Protein AF-A0A7W9SQ72-F1 (afdb_monomer)

Foldseek 3Di:
DDDPDDPVVVVLVVVVQVLVVPDDFFDFLLVNCVFWDAADDDDAQQKGKIAGPSGRQWIKIWGWDADDDDPDGRDHDRRTTTHDIDRIDGDDGDDD

Solvent-accessible surface area (backbone atoms only — not comparable to full-atom values): 5668 Å² total; per-residue (Å²): 132,84,73,100,61,64,62,67,59,51,51,55,52,50,55,53,53,52,56,57,67,70,60,52,72,69,41,31,45,51,66,50,53,74,60,30,42,79,64,82,80,78,71,47,54,46,36,39,54,33,19,31,71,90,43,56,37,40,28,36,45,35,32,33,48,74,56,79,80,84,87,54,91,68,60,64,46,56,71,16,23,30,69,45,72,51,75,78,44,82,48,82,64,83,80,129

pLDDT: mean 90.62, std 9.41, range [53.81, 98.25]

Sequence (96 aa):
MKPSYDTELTKKVAQVLQEVQKLKVGMTRAELLNTFTTEGGLSSRTWRRYVSQRCPYIKIDVEFAPVGPRVGVGDESPCDKITKLSPPFLEWSIKN

Structure (mmCIF, N/CA/C/O backbone):
data_AF-A0A7W9SQ72-F1
#
_entry.id   AF-A0A7W9SQ72-F1
#
loop_
_atom_site.group_PDB
_atom_site.id
_atom_site.type_symbol
_atom_site.label_atom_id
_atom_site.label_alt_id
_atom_site.label_comp_id
_atom_site.label_asym_id
_atom_site.label_entity_id
_atom_site.label_seq_id
_atom_site.pdbx_PDB_ins_code
_atom_site.Cartn_x
_atom_site.Cartn_y
_atom_site.Cartn_z
_atom_site.occupancy
_atom_site.B_iso_or_equiv
_atom_site.auth_seq_id
_atom_site.auth_comp_id
_atom_site.auth_asym_id
_atom_site.auth_atom_id
_atom_site.pdbx_PDB_model_num
ATOM 1 N N . MET A 1 1 ? -23.723 -1.143 26.840 1.00 73.69 1 MET A N 1
ATOM 2 C CA . MET A 1 1 ? -22.685 -0.119 27.088 1.00 73.69 1 MET A CA 1
ATOM 3 C C . MET A 1 1 ? -22.341 0.512 25.746 1.00 73.69 1 MET A C 1
ATOM 5 O O . MET A 1 1 ? -22.043 -0.238 24.826 1.00 73.69 1 MET A O 1
ATOM 9 N N . LYS A 1 2 ? -22.494 1.833 25.578 1.00 73.94 2 LYS A N 1
ATOM 10 C CA . LYS A 1 2 ? -22.080 2.492 24.328 1.00 73.94 2 LYS A CA 1
ATOM 11 C C . LYS A 1 2 ? -20.546 2.580 24.308 1.00 73.94 2 LYS A C 1
ATOM 13 O O . LYS A 1 2 ? -19.977 2.905 25.350 1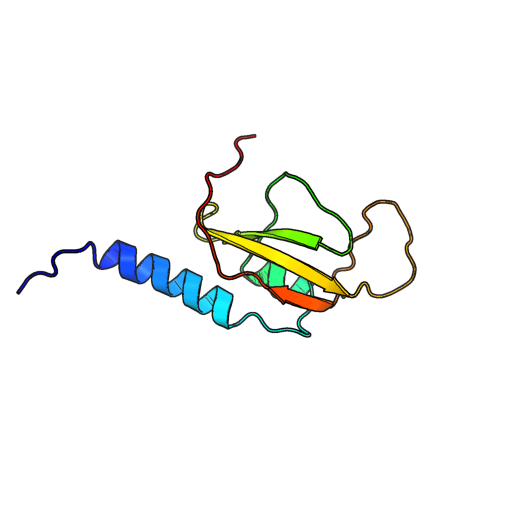.00 73.94 2 LYS A O 1
ATOM 18 N N . PRO A 1 3 ? -19.884 2.257 23.187 1.00 79.44 3 PRO A N 1
ATOM 19 C CA . PRO A 1 3 ? -18.438 2.411 23.074 1.00 79.44 3 PRO A CA 1
ATOM 20 C C . PRO A 1 3 ? -18.031 3.881 23.250 1.00 79.44 3 PRO A C 1
ATOM 22 O O . PRO A 1 3 ? -18.778 4.784 22.880 1.00 79.44 3 PRO A O 1
ATOM 25 N N . SER A 1 4 ? -16.851 4.114 23.831 1.00 93.25 4 SER A N 1
ATOM 26 C CA . SER A 1 4 ? -16.279 5.451 24.074 1.00 93.25 4 SER A CA 1
ATOM 27 C C . SER A 1 4 ? -15.684 6.106 22.822 1.00 93.25 4 SER A C 1
ATOM 29 O O . SER A 1 4 ? -15.152 7.211 22.896 1.00 93.25 4 SER A O 1
ATOM 31 N N . TYR A 1 5 ? -15.753 5.422 21.683 1.00 92.50 5 TYR A N 1
ATOM 32 C CA . TYR A 1 5 ? -15.199 5.840 20.404 1.00 92.50 5 TYR A CA 1
ATOM 33 C C . TYR A 1 5 ? -16.260 5.759 19.306 1.00 92.50 5 TYR A C 1
ATOM 35 O O . TYR A 1 5 ? -17.271 5.065 19.436 1.00 92.50 5 TYR A O 1
ATOM 43 N N . ASP A 1 6 ? -16.002 6.459 18.205 1.00 95.88 6 ASP A N 1
ATOM 44 C CA . ASP A 1 6 ? -16.851 6.438 17.017 1.00 95.88 6 ASP A CA 1
ATOM 45 C C . ASP A 1 6 ? -16.692 5.107 16.267 1.00 95.88 6 ASP A C 1
ATOM 47 O O . ASP A 1 6 ? -15.713 4.877 15.553 1.00 95.88 6 ASP A O 1
ATOM 51 N N . THR A 1 7 ? -17.673 4.219 16.422 1.00 95.62 7 THR A N 1
ATOM 52 C CA . THR A 1 7 ? -17.675 2.894 15.793 1.00 95.62 7 THR A CA 1
ATOM 53 C C . THR A 1 7 ? -17.756 2.943 14.276 1.00 95.62 7 THR A C 1
ATOM 55 O O . THR A 1 7 ? -17.181 2.077 13.614 1.00 95.62 7 THR A O 1
ATOM 58 N N . GLU A 1 8 ? -18.452 3.929 13.709 1.00 95.00 8 GLU A N 1
ATOM 59 C CA . GLU A 1 8 ? -18.603 4.043 12.258 1.00 95.00 8 GLU A CA 1
ATOM 60 C C . GLU A 1 8 ? -17.302 4.521 11.622 1.00 95.00 8 GLU A C 1
ATOM 62 O O . GLU A 1 8 ? -16.864 3.964 10.610 1.00 95.00 8 GLU A O 1
ATOM 67 N N . LEU A 1 9 ? -16.626 5.488 12.249 1.00 94.25 9 LEU A N 1
ATOM 68 C CA . LEU A 1 9 ? -15.287 5.892 11.838 1.00 94.25 9 LEU A CA 1
ATOM 69 C C . LEU A 1 9 ? -14.301 4.726 11.959 1.00 94.25 9 LEU A C 1
ATOM 71 O O . LEU A 1 9 ? -13.587 4.436 10.998 1.00 94.25 9 LEU A O 1
ATOM 75 N N . THR A 1 10 ? -14.290 4.010 13.090 1.00 95.62 10 THR A N 1
ATOM 76 C CA . THR A 1 10 ? -13.414 2.841 13.279 1.00 95.62 10 THR A CA 1
ATOM 77 C C . THR A 1 10 ? -13.643 1.786 12.198 1.00 95.62 10 THR A C 1
ATOM 79 O O . THR A 1 10 ? -12.681 1.278 11.624 1.00 95.62 10 THR A O 1
ATOM 82 N N . LYS A 1 11 ? -14.903 1.493 11.857 1.00 95.50 11 LYS A N 1
ATOM 83 C CA . LYS A 1 11 ? -15.251 0.542 10.795 1.00 95.50 11 LYS A CA 1
ATOM 84 C C . LYS A 1 11 ? -14.748 0.999 9.424 1.00 95.50 11 LYS A C 1
ATOM 86 O O . LYS A 1 11 ? -14.200 0.186 8.680 1.00 95.50 11 LYS A O 1
ATOM 91 N N . LYS A 1 12 ? -14.891 2.286 9.091 1.00 94.69 12 LYS A N 1
ATOM 92 C CA . LYS A 1 12 ? -14.392 2.856 7.827 1.00 94.69 12 LYS A CA 1
ATOM 93 C C . LYS A 1 12 ? -12.866 2.811 7.740 1.00 94.69 12 LYS A C 1
ATOM 95 O O . LYS A 1 12 ? -12.332 2.408 6.711 1.00 94.69 12 LYS A O 1
ATOM 100 N N . VAL A 1 13 ? -12.164 3.157 8.820 1.00 95.06 13 VAL A N 1
ATOM 101 C CA . VAL A 1 13 ? -10.695 3.066 8.878 1.00 95.06 13 VAL A CA 1
ATOM 102 C C . VAL A 1 13 ? -10.243 1.610 8.745 1.00 95.06 13 VAL A C 1
ATOM 104 O O . VAL A 1 13 ? -9.340 1.323 7.963 1.00 95.06 13 VAL A O 1
ATOM 107 N N . ALA A 1 14 ? -10.909 0.672 9.425 1.00 95.69 14 ALA A N 1
ATOM 108 C CA . ALA A 1 14 ? -10.586 -0.752 9.340 1.00 95.69 14 ALA A CA 1
ATOM 109 C C . ALA A 1 14 ? -10.690 -1.304 7.908 1.00 95.69 14 ALA A C 1
ATOM 111 O O . ALA A 1 14 ? -9.844 -2.100 7.507 1.00 95.69 14 ALA A O 1
ATOM 112 N N . GLN A 1 15 ? -11.670 -0.857 7.115 1.00 94.25 15 GLN A N 1
ATOM 113 C CA . GLN A 1 15 ? -11.786 -1.249 5.705 1.00 94.25 15 GLN A CA 1
ATOM 114 C C . GLN A 1 15 ? -10.561 -0.824 4.884 1.00 94.25 15 GLN A C 1
ATOM 116 O O . GLN A 1 15 ? -10.047 -1.622 4.104 1.00 94.25 15 GLN A O 1
ATOM 121 N N . VAL A 1 16 ? -10.048 0.391 5.101 1.00 93.94 16 VAL A N 1
ATOM 122 C CA . VAL A 1 16 ? -8.835 0.862 4.414 1.00 93.94 16 VAL A CA 1
ATOM 123 C C . VAL A 1 16 ? -7.604 0.082 4.882 1.00 93.94 16 VAL A C 1
ATOM 125 O O . VAL A 1 16 ? -6.790 -0.338 4.063 1.00 93.94 16 VAL A O 1
ATOM 128 N N . LEU A 1 17 ? -7.482 -0.196 6.185 1.00 94.62 17 LEU A N 1
ATOM 129 C CA . LEU A 1 17 ? -6.381 -1.014 6.710 1.00 94.62 17 LEU A CA 1
ATOM 130 C C . LEU A 1 17 ? -6.390 -2.435 6.123 1.00 94.62 17 LEU A C 1
ATOM 132 O O . LEU A 1 17 ? -5.332 -2.980 5.810 1.00 94.62 17 LEU A O 1
ATOM 136 N N . GLN A 1 18 ? -7.569 -3.025 5.921 1.00 95.31 18 GLN A N 1
ATOM 137 C CA . GLN A 1 18 ? -7.713 -4.322 5.255 1.00 95.31 18 GLN A CA 1
ATOM 138 C C . GLN A 1 18 ? -7.301 -4.269 3.777 1.00 95.31 18 GLN A C 1
ATOM 140 O O . GLN A 1 18 ? -6.725 -5.233 3.278 1.00 95.31 18 GLN A O 1
ATOM 145 N N . GLU A 1 19 ? -7.564 -3.169 3.067 1.00 93.88 19 GLU A N 1
ATOM 146 C CA . GLU A 1 19 ? -7.091 -2.971 1.689 1.00 93.88 19 GLU A CA 1
ATOM 147 C C . GLU A 1 19 ? -5.560 -2.892 1.626 1.00 93.88 19 GLU A C 1
ATOM 149 O O . GLU A 1 19 ? -4.961 -3.561 0.786 1.00 93.88 19 GLU A O 1
ATOM 154 N N . VAL A 1 20 ? -4.918 -2.186 2.565 1.00 92.88 20 VAL A N 1
ATOM 155 C CA . VAL A 1 20 ? -3.448 -2.155 2.684 1.00 92.88 20 VAL A CA 1
ATOM 156 C C . VAL A 1 20 ? -2.889 -3.556 2.949 1.00 92.88 20 VAL A C 1
ATOM 158 O O . VAL A 1 20 ? -1.914 -3.957 2.324 1.00 92.88 20 VAL A O 1
ATOM 161 N N . GLN A 1 21 ? -3.519 -4.342 3.831 1.00 92.94 21 GLN A N 1
ATOM 162 C CA . GLN A 1 21 ? -3.062 -5.701 4.155 1.00 92.94 21 GLN A CA 1
ATOM 163 C C . GLN A 1 21 ? -3.120 -6.673 2.970 1.00 92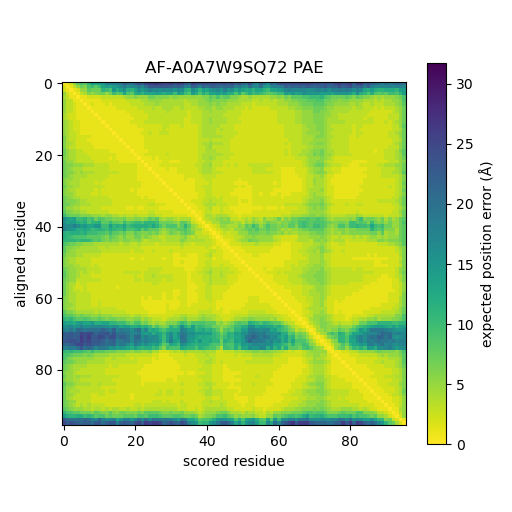.94 21 GLN A C 1
ATOM 165 O O . GLN A 1 21 ? -2.374 -7.659 2.965 1.00 92.94 21 GLN A O 1
ATOM 170 N N . LYS A 1 22 ? -3.994 -6.430 1.985 1.00 95.75 22 LYS A N 1
ATOM 171 C CA . LYS A 1 22 ? -4.078 -7.236 0.757 1.00 95.75 22 LYS A CA 1
ATOM 172 C C . LYS A 1 22 ? -2.912 -6.970 -0.191 1.00 95.75 22 LYS A C 1
ATOM 174 O O . LYS A 1 22 ? -2.587 -7.857 -0.974 1.00 95.75 22 LYS A O 1
ATOM 179 N N . LEU A 1 23 ? -2.273 -5.803 -0.101 1.00 96.31 23 LEU A N 1
ATOM 180 C CA . LEU A 1 23 ? -1.066 -5.502 -0.863 1.00 96.31 23 LEU A CA 1
ATOM 181 C C . LEU A 1 23 ? 0.099 -6.349 -0.349 1.00 96.31 23 LEU A C 1
ATOM 183 O O . LEU A 1 23 ? 0.297 -6.492 0.861 1.00 96.31 23 LEU A O 1
ATOM 187 N N . LYS A 1 24 ? 0.877 -6.917 -1.272 1.00 96.44 24 LYS A N 1
ATOM 188 C CA . LYS A 1 24 ? 2.022 -7.781 -0.968 1.00 96.44 24 LYS A CA 1
ATOM 189 C C . LYS A 1 24 ? 3.215 -7.432 -1.847 1.00 96.44 24 LYS A C 1
ATOM 191 O O . LYS A 1 24 ? 3.062 -7.003 -2.989 1.00 96.44 24 LYS A O 1
ATOM 196 N N . VAL A 1 25 ? 4.408 -7.684 -1.316 1.00 97.50 25 VAL A N 1
ATOM 197 C CA . VAL A 1 25 ? 5.643 -7.708 -2.110 1.00 97.50 25 VAL A CA 1
ATOM 198 C C . VAL A 1 25 ? 5.459 -8.674 -3.287 1.00 97.50 25 VAL A C 1
ATOM 200 O O . VAL A 1 25 ? 4.910 -9.761 -3.118 1.00 97.50 25 VAL A O 1
ATOM 203 N N . GLY A 1 26 ? 5.885 -8.260 -4.481 1.00 97.62 26 GLY A N 1
ATOM 204 C CA . GLY A 1 26 ? 5.730 -9.014 -5.730 1.00 97.62 26 GLY A CA 1
ATOM 205 C C . GLY A 1 26 ? 4.463 -8.701 -6.540 1.00 97.62 26 GLY A C 1
ATOM 206 O O . GLY A 1 26 ? 4.410 -9.045 -7.728 1.00 97.62 26 GLY A O 1
ATOM 207 N N . MET A 1 27 ? 3.479 -8.006 -5.958 1.00 98.19 27 MET A N 1
ATOM 208 C CA . MET A 1 27 ? 2.381 -7.413 -6.732 1.00 98.19 27 MET A CA 1
ATOM 209 C C . MET A 1 27 ? 2.900 -6.309 -7.657 1.00 98.19 27 MET A C 1
ATOM 211 O O . MET A 1 27 ? 3.963 -5.727 -7.438 1.00 98.19 27 MET A O 1
ATOM 215 N N . THR A 1 28 ? 2.155 -6.047 -8.719 1.00 97.31 28 THR A N 1
ATOM 216 C CA . THR A 1 28 ? 2.437 -5.021 -9.720 1.00 97.31 28 THR A CA 1
ATOM 217 C C . THR A 1 28 ? 1.903 -3.654 -9.301 1.00 97.31 28 THR A C 1
ATOM 219 O O . THR A 1 28 ? 0.961 -3.541 -8.511 1.00 97.31 28 THR A O 1
ATOM 222 N N . ARG A 1 29 ? 2.460 -2.594 -9.891 1.00 96.12 29 ARG A N 1
ATOM 223 C CA . ARG A 1 29 ? 1.910 -1.238 -9.783 1.00 96.12 29 ARG A CA 1
ATOM 224 C C . ARG A 1 29 ? 0.456 -1.174 -10.264 1.00 96.12 29 ARG A C 1
ATOM 226 O O . ARG A 1 29 ? -0.358 -0.515 -9.625 1.00 96.12 29 ARG A O 1
ATOM 233 N N . ALA A 1 30 ? 0.114 -1.888 -11.336 1.00 96.38 30 ALA A N 1
ATOM 234 C CA . ALA A 1 30 ? -1.261 -1.978 -11.827 1.00 96.38 30 ALA A CA 1
ATOM 235 C C . ALA A 1 30 ? -2.221 -2.572 -10.781 1.00 96.38 30 ALA A C 1
ATOM 237 O O . ALA A 1 30 ? -3.296 -2.026 -10.555 1.00 96.38 30 ALA A O 1
ATOM 238 N N . GLU A 1 31 ? -1.823 -3.650 -10.098 1.00 97.56 31 GLU A N 1
ATOM 239 C CA . GLU A 1 31 ? -2.641 -4.264 -9.042 1.00 97.56 31 GLU A CA 1
ATOM 240 C C . GLU A 1 31 ? -2.841 -3.330 -7.841 1.00 97.56 31 GLU A C 1
ATOM 242 O O . GLU A 1 31 ? -3.935 -3.286 -7.279 1.00 97.56 31 GLU A O 1
ATOM 247 N N . LEU A 1 32 ? -1.817 -2.552 -7.473 1.00 96.81 32 LEU A N 1
ATOM 248 C CA . LEU A 1 32 ? -1.901 -1.543 -6.412 1.00 96.81 32 LEU A CA 1
ATOM 249 C C . LEU A 1 32 ? -2.921 -0.438 -6.740 1.00 96.81 32 LEU A C 1
ATOM 251 O O . LEU A 1 32 ? -3.693 -0.022 -5.873 1.00 96.81 32 LEU A O 1
ATOM 255 N N . LEU A 1 33 ? -2.962 0.005 -7.998 1.00 95.69 33 LEU A N 1
ATOM 256 C CA . LEU A 1 33 ? -3.863 1.062 -8.469 1.00 95.69 33 LEU A CA 1
ATOM 257 C C . LEU A 1 33 ? -5.356 0.675 -8.450 1.00 95.69 33 LEU A C 1
ATOM 259 O O . LEU A 1 33 ? -6.212 1.532 -8.654 1.00 95.69 33 LEU A O 1
ATOM 263 N N . ASN A 1 34 ? -5.696 -0.583 -8.153 1.00 95.62 34 ASN A N 1
ATOM 264 C CA . ASN A 1 34 ? -7.089 -1.006 -7.981 1.00 95.62 34 ASN A CA 1
ATOM 265 C C . ASN A 1 34 ? -7.740 -0.448 -6.705 1.00 95.62 34 ASN A C 1
ATOM 267 O O . ASN A 1 34 ? -8.959 -0.307 -6.659 1.00 95.62 34 ASN A O 1
ATOM 271 N N . THR A 1 35 ? -6.958 -0.167 -5.658 1.00 94.94 35 THR A N 1
ATOM 272 C CA . THR A 1 35 ? -7.463 0.356 -4.369 1.00 94.94 35 THR A CA 1
ATOM 273 C C . THR A 1 35 ? -6.789 1.659 -3.942 1.00 94.94 35 THR A C 1
ATOM 275 O O . TH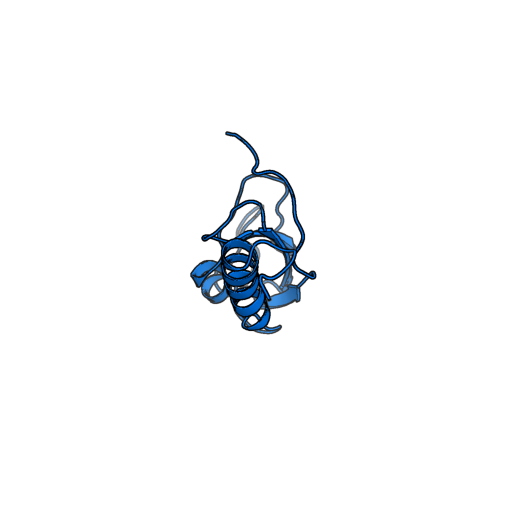R A 1 35 ? -7.308 2.386 -3.088 1.00 94.94 35 THR A O 1
ATOM 278 N N . PHE A 1 36 ? -5.658 1.991 -4.564 1.00 95.75 36 PHE A N 1
ATOM 279 C CA . PHE A 1 36 ? -4.905 3.217 -4.334 1.00 95.75 36 PHE A CA 1
ATOM 280 C C . PHE A 1 36 ? -4.867 4.088 -5.588 1.00 95.75 36 PHE A C 1
ATOM 282 O O . PHE A 1 36 ? -5.142 3.641 -6.697 1.00 95.75 36 PHE A O 1
ATOM 289 N N . THR A 1 37 ? -4.543 5.361 -5.408 1.00 94.81 37 THR A N 1
ATOM 290 C CA . THR A 1 37 ? -4.303 6.307 -6.498 1.00 94.81 37 THR A CA 1
ATOM 291 C C . THR A 1 37 ? -3.135 7.222 -6.148 1.00 94.81 37 THR A C 1
ATOM 293 O O . THR A 1 37 ? -2.591 7.172 -5.043 1.00 94.81 37 THR A O 1
ATOM 296 N N . THR A 1 38 ? -2.697 8.028 -7.102 1.00 92.56 38 THR A N 1
ATOM 297 C CA . THR A 1 38 ? -1.593 8.970 -6.924 1.00 92.56 38 THR A CA 1
ATOM 298 C C . THR A 1 38 ? -2.122 10.344 -6.544 1.00 92.56 38 THR A C 1
ATOM 300 O O . THR A 1 38 ? -3.135 10.783 -7.082 1.00 92.56 38 THR A O 1
ATOM 303 N N . GLU A 1 39 ? -1.391 11.063 -5.702 1.00 86.75 39 GLU A N 1
ATOM 304 C CA . GLU A 1 39 ? -1.691 12.450 -5.351 1.00 86.75 39 GLU A CA 1
ATOM 305 C C . GLU A 1 39 ? -0.397 13.261 -5.384 1.00 86.75 39 GLU A C 1
ATOM 307 O O . GLU A 1 39 ? 0.410 13.127 -4.468 1.00 86.75 39 GLU A O 1
ATOM 312 N N . GLY A 1 40 ? -0.217 14.083 -6.429 1.00 77.06 40 GLY A N 1
ATOM 313 C CA . GLY A 1 40 ? 0.880 15.054 -6.554 1.00 77.06 40 GLY A CA 1
ATOM 314 C C . GLY A 1 40 ? 2.245 14.568 -6.042 1.00 77.06 40 GLY A C 1
ATOM 315 O O . GLY A 1 40 ? 2.563 13.382 -6.081 1.00 77.06 40 GLY A O 1
ATOM 316 N N . GLY A 1 41 ? 3.061 15.499 -5.548 1.00 77.25 41 GLY A N 1
ATOM 317 C CA . GLY A 1 41 ? 4.229 15.177 -4.727 1.00 77.25 41 GLY A CA 1
ATOM 318 C C . GLY A 1 41 ? 5.430 14.555 -5.449 1.00 77.25 41 GLY A C 1
ATOM 319 O O . GLY A 1 41 ? 5.490 14.426 -6.673 1.00 77.25 41 GLY A O 1
ATOM 320 N N . LEU A 1 42 ? 6.440 14.213 -4.646 1.00 74.44 42 LEU A N 1
ATOM 321 C CA . LEU A 1 42 ? 7.675 13.611 -5.130 1.00 74.44 42 LEU A CA 1
ATOM 322 C C . LEU A 1 42 ? 7.392 12.180 -5.603 1.00 74.44 42 LEU A C 1
ATOM 324 O O . LEU A 1 42 ? 6.778 11.386 -4.894 1.00 74.44 42 LEU A O 1
ATOM 328 N N . SER A 1 43 ? 7.851 11.842 -6.802 1.00 84.38 43 SER A N 1
ATOM 329 C CA . SER A 1 43 ? 7.789 10.481 -7.327 1.00 84.38 43 SER A CA 1
ATOM 330 C C . SER A 1 43 ? 9.057 10.158 -8.102 1.00 84.38 43 SER A C 1
ATOM 332 O O . SER A 1 43 ? 9.732 11.032 -8.650 1.00 84.38 43 SER A O 1
ATOM 334 N N . SER A 1 44 ? 9.404 8.880 -8.108 1.00 87.12 44 SER A N 1
ATOM 335 C CA . SER A 1 44 ? 10.500 8.320 -8.880 1.00 87.12 44 SER A CA 1
ATOM 336 C C . SER A 1 44 ? 10.086 6.942 -9.384 1.00 87.12 44 SER A C 1
ATOM 338 O O . SER A 1 44 ? 9.186 6.308 -8.837 1.00 87.12 44 SER A O 1
ATOM 340 N N . ARG A 1 45 ? 10.794 6.420 -10.387 1.00 84.81 45 ARG A N 1
ATOM 341 C CA . ARG A 1 45 ? 10.501 5.085 -10.926 1.00 84.81 45 ARG A CA 1
ATOM 342 C C . ARG A 1 45 ? 10.513 3.994 -9.844 1.00 84.81 45 ARG A C 1
ATOM 344 O O . ARG A 1 45 ? 9.706 3.074 -9.887 1.00 84.81 45 ARG A O 1
ATOM 351 N N . THR A 1 46 ? 11.408 4.113 -8.865 1.00 92.69 46 THR A N 1
ATOM 352 C CA . THR A 1 46 ? 11.617 3.117 -7.803 1.00 92.69 46 THR A CA 1
ATOM 353 C C . THR A 1 46 ? 10.864 3.419 -6.517 1.00 92.69 46 THR A C 1
ATOM 355 O O . THR A 1 46 ? 10.865 2.580 -5.625 1.00 92.69 46 THR A O 1
ATOM 358 N N . TRP A 1 47 ? 10.252 4.593 -6.374 1.00 94.44 47 TRP A N 1
ATOM 359 C CA . TRP A 1 47 ? 9.542 4.969 -5.155 1.00 94.44 47 TRP A CA 1
ATOM 360 C C . TRP A 1 47 ? 8.434 5.971 -5.440 1.00 94.44 47 TRP A C 1
ATOM 362 O O . TRP A 1 47 ? 8.667 6.968 -6.130 1.00 94.44 47 TRP A O 1
ATOM 372 N N . ARG A 1 48 ? 7.259 5.746 -4.850 1.00 93.38 48 ARG A N 1
ATOM 373 C CA . ARG A 1 48 ? 6.141 6.684 -4.925 1.00 93.38 48 ARG A CA 1
ATOM 374 C C . ARG A 1 48 ? 5.227 6.593 -3.707 1.00 93.38 48 ARG A C 1
ATOM 376 O O . ARG A 1 48 ? 4.999 5.510 -3.167 1.00 93.38 48 ARG A O 1
ATOM 383 N N . ARG A 1 49 ? 4.656 7.740 -3.342 1.00 95.00 49 ARG A N 1
ATOM 384 C CA . ARG A 1 49 ? 3.553 7.848 -2.388 1.00 95.00 49 ARG A CA 1
ATOM 385 C C . ARG A 1 49 ? 2.207 7.659 -3.077 1.00 95.00 49 ARG A C 1
ATOM 387 O O . ARG A 1 49 ? 1.930 8.285 -4.101 1.00 95.00 49 ARG A O 1
ATOM 394 N N . TYR A 1 50 ? 1.366 6.830 -2.477 1.00 95.25 50 TYR A N 1
ATOM 395 C CA . TYR A 1 50 ? -0.001 6.583 -2.915 1.00 95.25 50 TYR A CA 1
ATOM 396 C C . TYR A 1 50 ? -0.993 6.912 -1.812 1.00 95.25 50 TYR A C 1
ATOM 398 O O . TYR A 1 50 ? -0.677 6.830 -0.626 1.00 95.25 50 TYR A O 1
ATOM 406 N N . VAL A 1 51 ? -2.214 7.235 -2.219 1.00 95.44 51 VAL A N 1
ATOM 407 C CA . VAL A 1 51 ? -3.326 7.557 -1.326 1.00 95.44 51 VAL A CA 1
ATOM 408 C C . VAL A 1 51 ? -4.464 6.566 -1.531 1.00 95.44 51 VAL A C 1
ATOM 410 O O . VAL A 1 51 ? -4.691 6.092 -2.647 1.00 95.44 51 VAL A O 1
ATOM 413 N N . SER A 1 52 ? -5.175 6.216 -0.461 1.00 95.38 52 SER A N 1
ATOM 414 C CA . SER A 1 52 ? -6.359 5.361 -0.569 1.00 95.38 52 SER A CA 1
ATOM 415 C C . SER A 1 52 ? -7.455 6.075 -1.360 1.00 95.38 52 SER A C 1
ATOM 417 O O . SER A 1 52 ? -7.774 7.233 -1.085 1.00 95.38 52 SER A O 1
ATOM 419 N N . GLN A 1 53 ? -8.102 5.363 -2.286 1.00 94.31 53 GLN A N 1
ATOM 420 C CA . GLN A 1 53 ? -9.238 5.905 -3.041 1.00 94.31 53 GLN A CA 1
ATOM 421 C C . GLN A 1 53 ? -10.447 6.237 -2.146 1.00 94.31 53 GLN A C 1
ATOM 423 O O . GLN A 1 53 ? -11.260 7.087 -2.497 1.00 94.31 53 GLN A O 1
ATOM 428 N N . ARG A 1 54 ? -10.575 5.592 -0.975 1.00 92.81 54 ARG A N 1
ATOM 429 C CA . ARG A 1 54 ? -11.671 5.851 -0.023 1.00 92.81 54 ARG A CA 1
ATOM 430 C C . ARG A 1 54 ? -11.434 7.077 0.851 1.00 92.81 54 ARG A C 1
ATOM 432 O O . ARG A 1 54 ? -12.391 7.697 1.305 1.00 92.81 54 ARG A O 1
ATOM 439 N N . CYS A 1 55 ? -10.173 7.367 1.160 1.00 93.00 55 CYS A N 1
ATOM 440 C CA . CYS A 1 55 ? -9.778 8.469 2.026 1.00 93.00 55 CYS A CA 1
ATOM 441 C C . CYS A 1 55 ? -8.358 8.917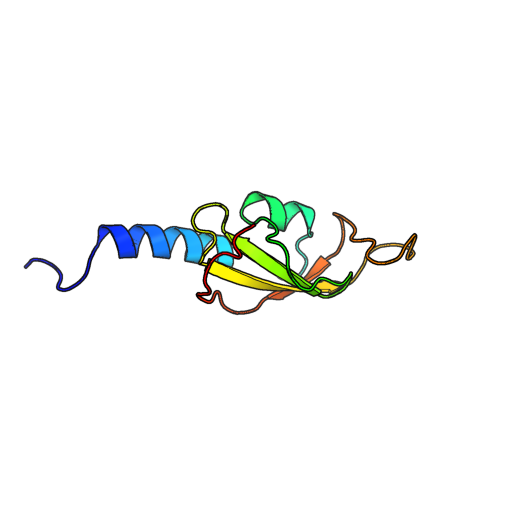 1.655 1.00 93.00 55 CYS A C 1
ATOM 443 O O . CYS A 1 55 ? -7.397 8.285 2.102 1.00 93.00 55 CYS A O 1
ATOM 445 N N . PRO A 1 56 ? -8.208 10.017 0.893 1.00 93.31 56 PRO A N 1
ATOM 446 C CA . PRO A 1 56 ? -6.898 10.517 0.470 1.00 93.31 56 PRO A CA 1
ATOM 447 C C . PRO A 1 56 ? -5.954 10.898 1.619 1.00 93.31 56 PRO A C 1
ATOM 449 O O . PRO A 1 56 ? -4.759 11.075 1.406 1.00 93.31 56 PRO A O 1
ATOM 452 N N . TYR A 1 57 ? -6.469 10.999 2.850 1.00 94.50 57 TYR A N 1
ATOM 453 C CA . TYR A 1 57 ? -5.643 11.238 4.030 1.00 94.50 57 TYR A CA 1
ATOM 454 C C . TYR A 1 57 ? -4.856 10.011 4.488 1.00 94.50 57 TYR A C 1
ATOM 456 O O . TYR A 1 57 ? -3.910 10.152 5.254 1.00 94.50 57 TYR A O 1
ATOM 464 N N . ILE A 1 58 ? -5.250 8.811 4.055 1.00 95.50 58 ILE A N 1
ATOM 465 C CA . ILE A 1 58 ? -4.536 7.572 4.359 1.00 95.50 58 ILE A CA 1
ATOM 466 C C . ILE A 1 58 ? -3.581 7.288 3.211 1.00 95.50 58 ILE A C 1
ATOM 468 O O . ILE A 1 58 ? -4.010 7.032 2.082 1.00 95.50 58 ILE A O 1
ATOM 472 N N . LYS A 1 59 ? -2.288 7.311 3.520 1.00 95.94 59 LYS A N 1
ATOM 473 C CA . LYS A 1 59 ? -1.218 7.191 2.537 1.00 95.94 59 LYS A CA 1
ATOM 474 C C . LYS A 1 59 ? -0.310 6.009 2.839 1.00 95.94 59 LYS A C 1
ATOM 476 O O . LYS A 1 59 ? -0.211 5.556 3.981 1.00 95.94 59 LYS A O 1
ATOM 481 N N . ILE A 1 60 ? 0.339 5.518 1.792 1.00 96.25 60 ILE A N 1
ATOM 482 C CA . ILE A 1 60 ? 1.408 4.523 1.858 1.00 96.25 60 ILE A CA 1
ATOM 483 C C . ILE A 1 60 ? 2.559 4.963 0.960 1.00 96.25 60 ILE A C 1
ATOM 485 O O . ILE A 1 60 ? 2.345 5.500 -0.128 1.00 96.25 60 ILE A O 1
ATOM 489 N N . ASP A 1 61 ? 3.775 4.685 1.405 1.00 96.31 61 ASP A N 1
ATOM 490 C CA . ASP A 1 61 ? 4.979 4.829 0.602 1.00 96.31 61 ASP A CA 1
ATOM 491 C C . ASP A 1 61 ? 5.377 3.453 0.069 1.00 96.31 61 ASP A C 1
ATOM 493 O O . ASP A 1 61 ? 5.421 2.466 0.813 1.00 96.31 61 ASP A O 1
ATOM 497 N N . VAL A 1 62 ? 5.630 3.381 -1.237 1.00 97.19 62 VAL A N 1
ATOM 498 C CA . VAL A 1 62 ? 5.855 2.121 -1.949 1.00 97.19 62 VAL A CA 1
ATOM 499 C C . VAL A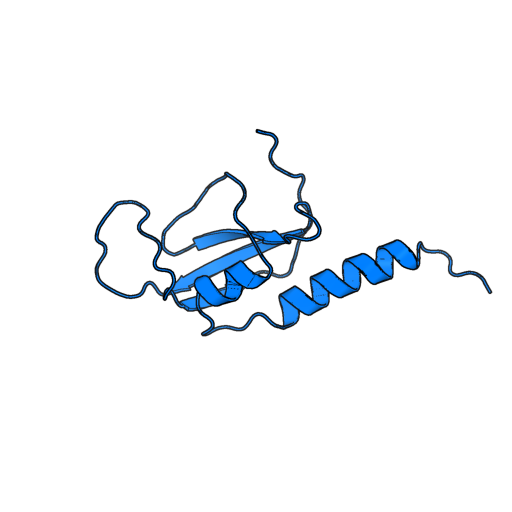 1 62 ? 7.159 2.200 -2.723 1.00 97.19 62 VAL A C 1
ATOM 501 O O . VAL A 1 62 ? 7.362 3.125 -3.509 1.00 97.19 62 VAL A O 1
ATOM 504 N N . GLU A 1 63 ? 8.025 1.211 -2.522 1.00 97.38 63 GLU A N 1
ATOM 505 C CA . GLU A 1 63 ? 9.218 1.009 -3.344 1.00 97.38 63 GLU A CA 1
ATOM 506 C C . GLU A 1 63 ? 8.952 -0.068 -4.402 1.00 97.38 63 GLU A C 1
ATOM 508 O O . GLU A 1 63 ? 8.221 -1.036 -4.158 1.00 97.38 63 GLU A O 1
ATOM 513 N N . PHE A 1 64 ? 9.562 0.097 -5.575 1.00 96.69 64 PHE A N 1
ATOM 514 C CA . PHE A 1 64 ? 9.391 -0.781 -6.724 1.00 96.69 64 PHE A CA 1
ATOM 515 C C . PHE A 1 64 ? 10.724 -1.245 -7.310 1.00 96.69 64 PHE A C 1
ATOM 517 O O . PHE A 1 64 ? 11.657 -0.458 -7.480 1.00 96.69 64 PHE A O 1
ATOM 524 N N . ALA A 1 65 ? 10.761 -2.510 -7.723 1.00 95.69 65 ALA A N 1
ATOM 525 C CA . ALA A 1 65 ? 11.712 -3.042 -8.684 1.00 95.69 65 ALA A CA 1
ATOM 526 C C . ALA A 1 65 ? 11.190 -2.753 -10.103 1.00 95.69 65 ALA A C 1
ATOM 528 O O . ALA A 1 65 ? 10.124 -3.267 -10.470 1.00 95.69 65 ALA A O 1
ATOM 529 N N . PRO A 1 66 ? 11.907 -1.946 -10.904 1.00 93.19 66 PRO A N 1
ATOM 530 C CA . PRO A 1 66 ? 11.441 -1.599 -12.233 1.00 93.19 66 PRO A CA 1
ATOM 531 C C . PRO A 1 66 ? 11.487 -2.779 -13.202 1.00 93.19 66 PRO A C 1
ATOM 533 O O . PRO A 1 66 ? 12.445 -3.554 -13.192 1.00 93.19 66 PRO A O 1
ATOM 536 N N . VAL A 1 67 ? 10.498 -2.875 -14.091 1.00 91.00 67 VAL A N 1
ATOM 537 C CA . VAL A 1 67 ? 10.496 -3.864 -15.182 1.00 91.00 67 VAL A CA 1
ATOM 538 C C . VAL A 1 67 ? 10.795 -3.180 -16.516 1.00 91.00 67 VAL A C 1
ATOM 540 O O . VAL A 1 67 ? 10.197 -2.159 -16.854 1.00 91.00 67 VAL A O 1
ATOM 543 N N . GLY A 1 68 ? 11.716 -3.764 -17.287 1.00 84.56 68 GLY A N 1
ATOM 544 C CA . GLY A 1 68 ? 12.089 -3.294 -18.624 1.00 84.56 68 GLY A CA 1
ATOM 545 C C . GLY A 1 68 ? 13.085 -2.122 -18.646 1.00 84.56 68 GLY A C 1
ATOM 546 O O . GLY A 1 68 ? 13.414 -1.539 -17.601 1.00 84.56 68 GLY A O 1
ATOM 547 N N . PRO A 1 69 ? 13.599 -1.773 -19.841 1.00 78.62 69 PRO A N 1
ATOM 548 C CA . PRO A 1 69 ? 14.543 -0.674 -20.006 1.00 78.62 69 PRO A CA 1
ATOM 549 C C . PRO A 1 69 ? 13.905 0.658 -19.597 1.00 78.62 69 PRO A C 1
ATOM 551 O O . PRO A 1 69 ? 12.691 0.829 -19.640 1.00 78.62 69 PRO A O 1
ATOM 554 N N . ARG A 1 70 ? 14.732 1.611 -19.167 1.00 74.75 70 ARG A N 1
ATOM 555 C CA . ARG A 1 70 ? 14.273 2.971 -18.868 1.00 74.75 70 ARG A CA 1
ATOM 556 C C . ARG A 1 70 ? 14.053 3.699 -20.195 1.00 74.75 70 ARG A C 1
ATOM 558 O O . ARG A 1 70 ? 15.039 3.996 -20.862 1.00 74.75 70 ARG A O 1
ATOM 565 N N . VAL A 1 71 ? 12.802 3.964 -20.576 1.00 69.50 71 VAL A N 1
ATOM 566 C CA . VAL A 1 71 ? 12.487 4.613 -21.865 1.00 69.50 71 VAL A CA 1
ATOM 567 C C . VAL A 1 71 ? 12.386 6.142 -21.722 1.00 69.50 71 VAL A C 1
ATOM 569 O O . VAL A 1 71 ? 12.559 6.862 -22.700 1.00 69.50 71 VAL A O 1
ATOM 572 N N . GLY A 1 72 ? 12.251 6.663 -20.491 1.00 66.81 72 GLY A N 1
ATOM 573 C CA . GLY A 1 72 ? 12.286 8.101 -20.193 1.00 66.81 72 GLY A CA 1
ATOM 574 C C . GLY A 1 72 ? 12.604 8.469 -18.732 1.00 66.81 72 GLY A C 1
ATOM 575 O O . GLY A 1 72 ? 12.877 7.623 -17.868 1.00 66.81 72 GLY A O 1
ATOM 576 N N . VAL A 1 73 ? 12.593 9.772 -18.432 1.00 60.22 73 VAL A N 1
ATOM 577 C CA . VAL A 1 73 ? 12.666 10.282 -17.051 1.00 60.22 73 VAL A CA 1
ATOM 578 C C . VAL A 1 73 ? 11.306 10.069 -16.386 1.00 60.22 73 VAL A C 1
ATOM 580 O O . VAL A 1 73 ? 10.303 10.548 -16.892 1.00 60.22 73 VAL A O 1
ATOM 583 N N . GLY A 1 74 ? 11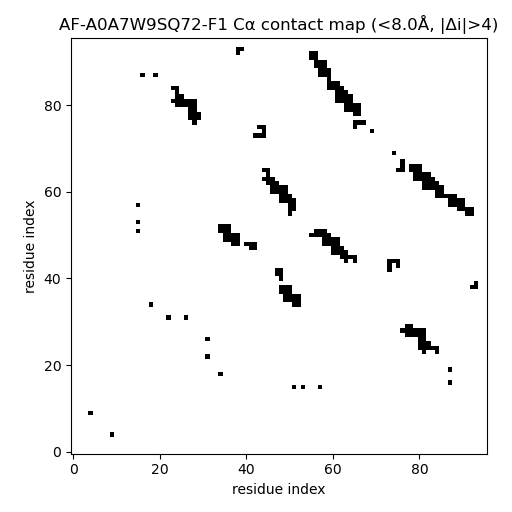.271 9.356 -15.255 1.00 64.56 74 GLY A N 1
ATOM 584 C CA . GLY A 1 74 ? 10.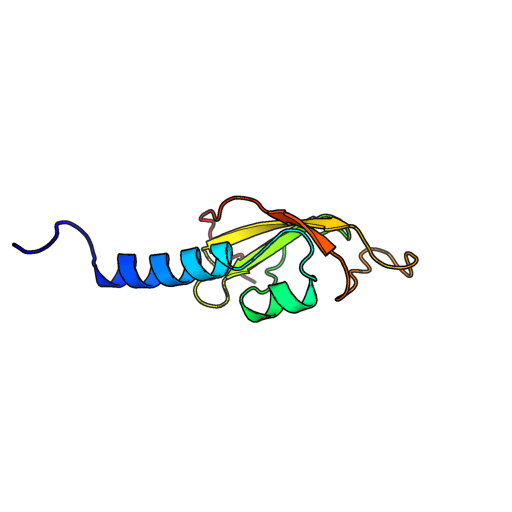022 9.102 -14.522 1.00 64.56 74 GLY A CA 1
ATOM 585 C C . GLY A 1 74 ? 9.145 7.992 -15.108 1.00 64.56 74 GLY A C 1
ATOM 586 O O . GLY A 1 74 ? 7.985 7.888 -14.735 1.00 64.56 74 GLY A O 1
ATOM 587 N N . ASP A 1 75 ? 9.692 7.171 -16.004 1.00 78.12 75 ASP A N 1
ATOM 588 C CA . ASP A 1 75 ? 8.938 6.147 -16.726 1.00 78.12 75 ASP A CA 1
ATOM 589 C C . ASP A 1 75 ? 8.585 4.954 -15.815 1.00 78.12 75 ASP A C 1
ATOM 591 O O . ASP A 1 75 ? 9.369 4.018 -15.626 1.00 78.12 75 ASP A O 1
ATOM 595 N N . GLU A 1 76 ? 7.433 5.055 -15.156 1.00 88.19 76 GLU A N 1
ATOM 596 C CA . GLU A 1 76 ? 6.848 4.021 -14.304 1.00 88.19 76 GLU A CA 1
ATOM 597 C C . GLU A 1 76 ? 6.146 2.971 -15.165 1.00 88.19 76 GLU A C 1
ATOM 599 O O . GLU A 1 76 ? 5.275 3.298 -15.969 1.00 88.19 76 GLU A O 1
ATOM 604 N N . SER A 1 77 ? 6.482 1.694 -14.971 1.00 90.81 77 SER A N 1
ATOM 605 C CA . SER A 1 77 ? 5.776 0.616 -15.661 1.00 90.81 77 SER A CA 1
ATOM 606 C C . SER A 1 77 ? 4.604 0.131 -14.809 1.00 90.81 77 SER A C 1
ATOM 608 O O . SER A 1 77 ? 4.773 -0.100 -13.605 1.00 90.81 77 SER A O 1
ATOM 610 N N . PRO A 1 78 ? 3.432 -0.146 -15.408 1.00 92.38 78 PRO A N 1
ATOM 611 C CA . PRO A 1 78 ? 2.362 -0.874 -14.731 1.00 92.38 78 PRO A CA 1
ATOM 612 C C . PRO A 1 78 ? 2.825 -2.235 -14.190 1.00 92.38 78 PRO A C 1
ATOM 614 O O . PRO A 1 78 ? 2.276 -2.721 -13.204 1.00 92.38 78 PRO A O 1
ATOM 617 N N . CYS A 1 79 ? 3.855 -2.828 -14.806 1.00 94.25 79 CYS A N 1
ATOM 618 C CA . CYS A 1 79 ? 4.428 -4.117 -14.425 1.00 94.25 79 CYS A CA 1
ATOM 619 C C . CYS A 1 79 ? 5.501 -4.028 -13.329 1.00 94.25 79 CYS A C 1
ATOM 621 O O . CYS A 1 79 ? 5.960 -5.078 -12.874 1.00 94.25 79 CYS A O 1
ATOM 623 N N . ASP A 1 80 ? 5.904 -2.821 -12.909 1.00 95.19 80 ASP A N 1
ATOM 624 C CA . ASP A 1 80 ? 6.861 -2.628 -11.815 1.00 95.19 80 ASP A CA 1
ATOM 625 C C . ASP A 1 80 ? 6.403 -3.389 -10.568 1.00 95.19 80 ASP A C 1
ATOM 627 O O . ASP A 1 80 ? 5.217 -3.385 -10.225 1.00 95.19 80 ASP A O 1
ATOM 631 N N . LYS A 1 81 ? 7.339 -4.047 -9.882 1.00 97.69 81 LYS A N 1
ATOM 632 C CA . LYS A 1 81 ? 7.029 -4.950 -8.771 1.00 97.69 81 LYS A CA 1
ATOM 633 C C . LYS A 1 81 ? 7.258 -4.280 -7.433 1.00 97.69 81 LYS A C 1
ATOM 635 O O . LYS A 1 81 ? 8.345 -3.773 -7.191 1.00 97.69 81 LYS A O 1
ATOM 640 N N . ILE A 1 82 ? 6.272 -4.334 -6.547 1.00 98.12 82 ILE A N 1
ATOM 641 C CA . ILE A 1 82 ? 6.4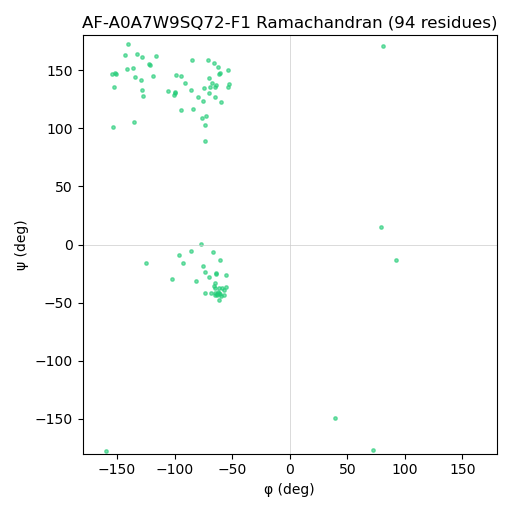02 -3.848 -5.174 1.00 98.12 82 ILE A CA 1
ATOM 642 C C . ILE A 1 82 ? 7.521 -4.623 -4.479 1.00 98.12 82 ILE A C 1
ATOM 644 O O . ILE A 1 82 ? 7.454 -5.849 -4.376 1.00 98.12 82 ILE A O 1
ATOM 648 N N . THR A 1 83 ? 8.521 -3.909 -3.972 1.00 98.25 83 THR A N 1
ATOM 649 C CA . THR A 1 83 ? 9.601 -4.470 -3.146 1.00 98.25 83 THR A CA 1
ATOM 650 C C . THR A 1 83 ? 9.394 -4.169 -1.672 1.00 98.25 83 THR A C 1
ATOM 652 O O . THR A 1 83 ? 9.799 -4.962 -0.823 1.00 98.25 83 THR A O 1
ATOM 655 N N . LYS A 1 84 ? 8.736 -3.048 -1.355 1.00 98.00 84 LYS A N 1
ATOM 656 C CA . LYS A 1 84 ? 8.486 -2.620 0.020 1.00 98.00 84 LYS A CA 1
ATOM 657 C C . LYS A 1 84 ? 7.252 -1.735 0.116 1.00 98.00 84 LYS A C 1
ATOM 659 O O . LYS A 1 84 ? 6.957 -0.957 -0.787 1.00 98.00 84 LYS A O 1
ATOM 664 N N . LEU A 1 85 ? 6.565 -1.859 1.246 1.00 96.69 85 LEU A N 1
ATOM 665 C CA . LEU A 1 85 ? 5.395 -1.074 1.622 1.00 96.69 85 LEU A CA 1
ATOM 666 C C . LEU A 1 85 ? 5.638 -0.491 3.011 1.00 96.69 85 LEU A C 1
ATOM 668 O O . LEU A 1 85 ? 6.056 -1.216 3.917 1.00 96.69 85 LEU A O 1
ATOM 672 N N . SER A 1 86 ? 5.369 0.797 3.195 1.00 96.00 86 SER A N 1
ATOM 673 C CA . SER A 1 86 ? 5.268 1.367 4.537 1.00 96.00 86 SER A CA 1
ATOM 674 C C . SER A 1 86 ? 3.995 0.872 5.241 1.00 96.00 86 SER A C 1
ATOM 676 O O . SER A 1 86 ? 3.016 0.507 4.581 1.00 96.00 86 SER A O 1
ATOM 678 N N . PRO A 1 87 ? 3.934 0.929 6.584 1.00 94.94 87 PRO A N 1
ATOM 679 C CA . PRO A 1 87 ? 2.652 1.000 7.275 1.00 94.94 87 PRO A CA 1
ATOM 680 C C . PRO A 1 87 ? 1.813 2.172 6.730 1.00 94.94 87 PRO A C 1
ATOM 682 O O . PRO A 1 87 ? 2.394 3.178 6.303 1.00 94.94 87 PRO A O 1
ATOM 685 N N . PRO A 1 88 ? 0.471 2.078 6.742 1.00 95.81 88 PRO A N 1
ATOM 686 C CA . PRO A 1 88 ? -0.368 3.208 6.377 1.00 95.81 88 PRO A CA 1
ATOM 687 C C . PRO A 1 88 ? -0.231 4.318 7.416 1.00 95.81 88 PRO A C 1
ATOM 689 O O . PRO A 1 88 ? -0.211 4.055 8.619 1.00 95.81 88 PRO A O 1
ATOM 692 N N . PHE A 1 89 ? -0.160 5.557 6.949 1.00 96.06 89 PHE A N 1
ATOM 693 C CA . PHE A 1 89 ? -0.046 6.738 7.797 1.00 96.06 89 PHE A CA 1
ATOM 694 C C . PHE A 1 89 ? -1.041 7.816 7.374 1.00 96.06 89 PHE A C 1
ATOM 696 O O . PHE A 1 89 ? -1.627 7.756 6.292 1.00 96.06 89 PHE A O 1
ATOM 703 N N . LEU A 1 90 ? -1.251 8.785 8.265 1.00 95.88 90 LEU A N 1
ATOM 704 C CA . LEU A 1 90 ? -2.145 9.911 8.032 1.00 95.88 90 LEU A CA 1
ATOM 705 C C . LEU A 1 90 ? -1.352 11.148 7.624 1.00 95.88 90 LEU A C 1
ATOM 707 O O . LEU A 1 90 ? -0.394 11.528 8.291 1.00 95.88 90 LEU A O 1
ATOM 711 N N . GLU A 1 91 ? -1.790 11.792 6.554 1.00 94.12 91 GLU A N 1
ATOM 712 C CA . GLU A 1 91 ? -1.266 13.070 6.083 1.00 94.12 91 GLU A CA 1
ATOM 713 C C . GLU A 1 91 ? -2.394 13.818 5.367 1.00 94.12 91 GLU A C 1
ATOM 715 O O . GLU A 1 91 ? -3.247 13.197 4.737 1.00 94.12 91 GLU A O 1
ATOM 720 N N . TRP A 1 92 ? -2.426 15.148 5.444 1.00 92.75 92 TRP A N 1
ATOM 721 C CA . TRP A 1 92 ? -3.433 15.922 4.718 1.00 92.75 92 TRP A CA 1
ATOM 722 C C . TRP A 1 92 ? -3.334 15.702 3.203 1.00 92.75 92 TRP A C 1
ATOM 724 O O . TRP A 1 92 ? -2.251 15.488 2.650 1.00 92.75 92 TRP A O 1
ATOM 734 N N . SER A 1 93 ? -4.487 15.763 2.536 1.00 86.38 93 SER A N 1
ATOM 735 C CA . SER A 1 93 ? -4.545 15.752 1.075 1.00 86.38 93 SER A CA 1
ATOM 736 C C . SER A 1 93 ? -3.856 17.006 0.543 1.00 86.38 93 SER A C 1
ATOM 738 O O . SER A 1 93 ? -4.024 18.104 1.085 1.00 86.38 93 SER A O 1
ATOM 740 N N . ILE A 1 94 ? -3.056 16.829 -0.501 1.00 83.19 94 ILE A N 1
ATOM 741 C CA . ILE A 1 94 ? -2.418 17.926 -1.213 1.00 83.19 94 ILE A CA 1
ATOM 742 C C . ILE A 1 94 ? -3.521 18.615 -2.016 1.00 83.19 94 ILE A C 1
ATOM 744 O O . ILE A 1 94 ? -4.072 18.043 -2.955 1.00 83.19 94 ILE A O 1
ATOM 748 N N . LYS A 1 95 ? -3.871 19.842 -1.619 1.00 63.81 95 LYS A N 1
ATOM 749 C CA . LYS A 1 95 ? -4.774 20.682 -2.408 1.00 63.81 95 LYS A CA 1
ATOM 750 C C . LYS A 1 95 ? -4.091 21.024 -3.730 1.00 63.81 95 LYS A C 1
ATOM 752 O O . LYS A 1 95 ? -2.979 21.549 -3.710 1.00 63.81 95 LYS A O 1
ATOM 757 N N . ASN A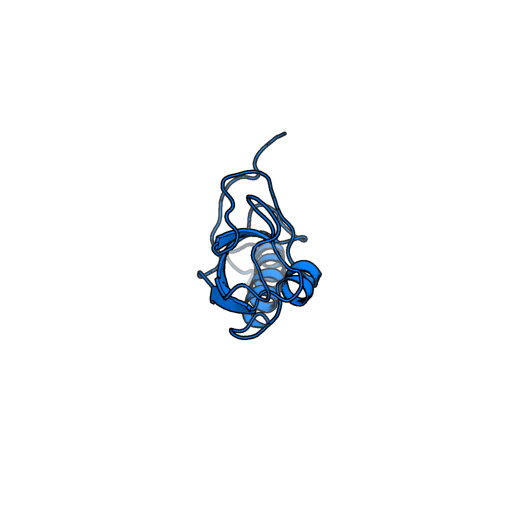 1 96 ? -4.779 20.749 -4.833 1.00 53.81 96 ASN A N 1
ATOM 758 C CA . ASN A 1 96 ? -4.534 21.444 -6.094 1.00 53.81 96 ASN A CA 1
ATOM 759 C C . ASN A 1 96 ? -5.190 22.825 -6.041 1.00 53.81 96 ASN A C 1
ATOM 761 O O . ASN A 1 96 ? -6.305 22.912 -5.469 1.00 53.81 96 ASN A O 1
#

Mean predicted aligned error: 4.74 Å

Radius of gyration: 15.23 Å; Cα contacts (8 Å, |Δi|>4): 143; chains: 1; bounding box: 37×30×49 Å

Secondary structure (DSSP, 8-state):
---SS-HHHHHHHHHHHHHHHH--TT-BHHHHTTTEEEEEEEEETTEEEEEESS-TTEEEEEEEE--S---STT---TTPEEEEEPPPEE------

Organism: Armatimonas rosea (NCBI:txid685828)

Nearest PDB structures (foldseek):
  6yfj-assembly1_AA  TM=5.945E-01  e=4.067E+00  Leviviridae sp.
  6yfs-assembly1_AA  TM=4.131E-01  e=3.607E+00  Leviviridae sp.
  4b9g-assembly2_B  TM=2.674E-01  e=3.398E+00  Escherichia coli
  3slu-assembly2_B  TM=2.899E-01  e=4.318E+00  Neisseria meningitidis ATCC 13091